Protein AF-A0A7G2C730-F1 (afdb_monomer_lite)

Secondary structure (DSSP, 8-state):
-PPPPSEEEE--BTTTEES-GGG-SS-SSPBPPP--------------------------TTEEE-TT-PEEEE-TTHHHHHHHHHH-GGGTT-EEEEEEE-S-HHHHHHHHHHSEEEEE-TT-TT-EEEEEGGGTS-S-EEEE---HHHHHHHHTT-

Foldseek 3Di:
DDDDALEDEDAFDPTFKDDAQVPDPQFPDKAQDDPPPPPPPDDDDDDDDDPPPPPPPDRPLQWIAGRVRDTIGTPDCSQVVLLCCQEPPSNVSHAYAYAYEGQCLVRRVNQQQSRWHWYQDPVDRVDTDTGRNVVSHPPHYHYHYDDPPVVVVVVVVD

Radius of gyration: 19.82 Å; chains: 1; bounding box: 37×63×50 Å

Organism: NCBI:txid59799

pLDDT: mean 80.1, std 19.27, range [34.97, 96.94]

InterPro domains:
  IPR010033 HAD-superfamily phosphatase, subfamily IIIC [TIGR01681] (6-158)
  IPR010036 Magnesium-dependent phosphatase-1, eukaryotic/archaeal-type [PF12689] (4-158)
  IPR010036 Magnesium-dependent phosphatase-1, eukaryotic/archaeal-type [PTHR17901] (2-157)
  IPR010036 Magnesium-dependent phosphatase-1, eukaryotic/archaeal-type [TIGR01685] (5-158)
  IPR023214 HAD superfamily [G3DSA:3.40.50.1000] (1-158)
  IPR036412 HAD-like superfamily [SSF56784] (6-121)

Sequence (158 aa):
MQPVPKVIVFDLDGTLWNPEMYQLSGGSPFTIPRNNNTNKKGKQNDHETNNNNKKEEEPSYDALLDRSGTAVRLIGETRQVLTTLLNDPRYAETYVAVSSTCDEPHWAAELLEKFKLEKINHNNQNKKEWVPMGSLFTDLKEVYYASKADQHRTILKK

Structure (mmCIF, N/CA/C/O backbone):
data_AF-A0A7G2C730-F1
#
_entry.id   AF-A0A7G2C730-F1
#
loop_
_atom_site.group_PDB
_atom_site.id
_atom_site.type_symbol
_atom_site.label_atom_id
_atom_site.label_alt_id
_atom_site.label_comp_id
_atom_site.label_asym_id
_atom_site.label_entity_id
_atom_site.label_seq_id
_atom_site.pdbx_PDB_ins_code
_atom_site.Cartn_x
_atom_site.Cartn_y
_atom_site.Cartn_z
_atom_site.occupancy
_atom_site.B_iso_or_equiv
_atom_site.auth_seq_id
_atom_site.auth_comp_id
_atom_site.auth_asym_id
_atom_site.auth_atom_id
_atom_site.pdbx_PDB_model_num
ATOM 1 N N . MET A 1 1 ? -26.041 -9.105 15.145 1.00 71.44 1 MET A N 1
ATOM 2 C CA . MET A 1 1 ? -24.982 -8.449 14.345 1.00 71.44 1 MET A CA 1
ATOM 3 C C . MET A 1 1 ? -24.267 -9.521 13.547 1.00 71.44 1 MET A C 1
ATOM 5 O O . MET A 1 1 ? -24.161 -10.631 14.054 1.00 71.44 1 MET A O 1
ATOM 9 N N . GLN A 1 2 ? -23.829 -9.229 12.321 1.00 81.25 2 GLN A N 1
ATOM 10 C CA . GLN A 1 2 ? -22.980 -10.175 11.594 1.00 81.25 2 GLN A CA 1
ATOM 11 C C . GLN A 1 2 ? -21.581 -10.197 12.229 1.00 81.25 2 GLN A C 1
ATOM 13 O O . GLN A 1 2 ? -21.111 -9.140 12.658 1.00 81.25 2 GLN A O 1
ATOM 18 N N . PRO A 1 3 ? -20.939 -11.371 12.343 1.00 89.25 3 PRO A N 1
ATOM 19 C CA . PRO A 1 3 ? -19.578 -11.459 12.853 1.00 89.25 3 PRO A CA 1
ATOM 20 C C . PRO A 1 3 ? -18.612 -10.718 11.920 1.00 89.25 3 PRO A C 1
ATOM 22 O O . PRO A 1 3 ? -18.714 -10.833 10.700 1.00 89.25 3 PRO A O 1
ATOM 25 N N . VAL A 1 4 ? -17.671 -9.969 12.500 1.00 94.81 4 VAL A N 1
ATOM 26 C CA . VAL A 1 4 ? -16.555 -9.355 11.766 1.00 94.81 4 VAL A CA 1
ATOM 27 C C . VAL A 1 4 ? -15.327 -10.272 11.819 1.00 94.81 4 VAL A C 1
ATOM 29 O O . VAL A 1 4 ? -15.119 -10.938 12.841 1.00 94.81 4 VAL A O 1
ATOM 32 N N . PRO A 1 5 ? -14.510 -10.335 10.752 1.00 95.19 5 PRO A N 1
ATOM 33 C CA . PRO A 1 5 ? -13.249 -11.067 10.780 1.00 95.19 5 PRO A CA 1
ATOM 34 C C . PRO A 1 5 ? -12.337 -10.558 11.898 1.00 95.19 5 PRO A C 1
ATOM 36 O O . PRO A 1 5 ? -12.283 -9.364 12.162 1.00 95.19 5 PRO A O 1
ATOM 39 N N . LYS A 1 6 ? -11.594 -11.459 12.544 1.00 94.25 6 LYS A N 1
ATOM 40 C CA . LYS A 1 6 ? -10.564 -11.073 13.525 1.00 94.25 6 LYS A CA 1
ATOM 41 C C . LYS A 1 6 ? -9.234 -10.707 12.880 1.00 94.25 6 LYS A C 1
ATOM 43 O O . LYS A 1 6 ? -8.459 -9.973 13.479 1.00 94.25 6 LYS A O 1
ATOM 48 N N . VAL A 1 7 ? -8.988 -11.209 11.674 1.00 94.88 7 VAL A N 1
ATOM 49 C CA . VAL A 1 7 ? -7.767 -10.971 10.907 1.00 94.88 7 VAL A CA 1
ATOM 50 C C . VAL A 1 7 ? -8.139 -10.766 9.443 1.00 94.88 7 VAL A C 1
ATOM 52 O O . VAL A 1 7 ? -8.952 -11.520 8.905 1.00 94.88 7 VAL A O 1
ATOM 55 N N . ILE A 1 8 ? -7.533 -9.768 8.807 1.00 95.44 8 ILE A N 1
ATOM 56 C CA . ILE A 1 8 ? -7.575 -9.536 7.362 1.00 95.44 8 ILE A CA 1
ATOM 57 C C . ILE A 1 8 ? -6.133 -9.359 6.887 1.00 95.44 8 ILE A C 1
ATOM 59 O O . ILE A 1 8 ? -5.402 -8.524 7.415 1.00 95.44 8 ILE A O 1
ATOM 63 N N . VAL A 1 9 ? -5.726 -10.145 5.893 1.00 95.38 9 VAL A N 1
ATOM 64 C CA . VAL A 1 9 ? -4.380 -10.084 5.313 1.00 95.38 9 VAL A CA 1
ATOM 65 C C . VAL A 1 9 ? -4.496 -9.736 3.836 1.00 95.38 9 VAL A C 1
ATOM 67 O O . VAL A 1 9 ? -5.279 -10.360 3.122 1.00 95.38 9 VAL A O 1
ATOM 70 N N . PHE A 1 10 ? -3.718 -8.753 3.392 1.00 95.19 10 PHE A N 1
ATOM 71 C CA . PHE A 1 10 ? -3.641 -8.343 1.993 1.00 95.19 10 PHE A CA 1
ATOM 72 C C . PHE A 1 10 ? -2.307 -8.770 1.368 1.00 95.19 10 PHE A C 1
ATOM 74 O O . PHE A 1 10 ? -1.246 -8.559 1.960 1.00 95.19 10 PHE A O 1
ATOM 81 N N . ASP A 1 11 ? -2.367 -9.318 0.152 1.00 94.12 11 ASP A N 1
ATOM 82 C CA . ASP A 1 11 ? -1.239 -9.246 -0.786 1.00 94.12 11 ASP A CA 1
ATOM 83 C C . ASP A 1 11 ? -1.117 -7.803 -1.329 1.00 94.12 11 ASP A C 1
ATOM 85 O O . ASP A 1 11 ? -1.991 -6.967 -1.089 1.00 94.12 11 ASP A O 1
ATOM 89 N N . LEU A 1 12 ? -0.034 -7.487 -2.043 1.00 94.56 12 LEU A N 1
ATOM 90 C CA . LEU A 1 12 ? 0.247 -6.150 -2.571 1.00 94.56 12 LEU A CA 1
ATOM 91 C C . LEU A 1 12 ? 0.039 -6.057 -4.088 1.00 94.56 12 LEU A C 1
ATOM 93 O O . LEU A 1 12 ? -1.005 -5.581 -4.540 1.00 94.56 12 LEU A O 1
ATOM 97 N N . ASP A 1 13 ? 1.026 -6.489 -4.873 1.00 91.31 13 ASP A N 1
ATOM 98 C CA . ASP A 1 13 ? 1.010 -6.406 -6.338 1.00 91.31 13 ASP A CA 1
ATOM 99 C C . ASP A 1 13 ? -0.182 -7.173 -6.928 1.00 91.31 13 ASP A C 1
ATOM 101 O O . ASP A 1 13 ? -0.390 -8.344 -6.610 1.00 91.31 13 ASP A O 1
ATOM 105 N N . GLY A 1 14 ? -0.973 -6.513 -7.781 1.00 90.69 14 GLY A N 1
ATOM 106 C CA . GLY A 1 14 ? -2.179 -7.099 -8.376 1.00 90.69 14 GLY A CA 1
ATOM 107 C C . GLY A 1 14 ? -3.368 -7.217 -7.414 1.00 90.69 14 GLY A C 1
ATOM 108 O O . GLY A 1 14 ? -4.442 -7.646 -7.831 1.00 90.69 14 GLY A O 1
ATOM 109 N N . THR A 1 15 ? -3.201 -6.800 -6.155 1.00 94.88 15 THR A N 1
ATOM 110 C CA . THR A 1 15 ? -4.259 -6.762 -5.137 1.00 94.88 15 THR A CA 1
ATOM 111 C C . THR A 1 15 ? -4.606 -5.325 -4.758 1.00 94.88 15 THR A C 1
ATOM 113 O O . THR A 1 15 ? -5.732 -4.888 -4.977 1.00 94.88 15 THR A O 1
ATOM 116 N N . LEU A 1 16 ? -3.644 -4.565 -4.224 1.00 95.81 16 LEU A N 1
ATOM 117 C CA . LEU A 1 16 ? -3.865 -3.176 -3.808 1.00 95.81 16 LEU A CA 1
ATOM 118 C C . LEU A 1 16 ? -3.589 -2.178 -4.932 1.00 95.81 16 LEU A C 1
ATOM 120 O O . LEU A 1 16 ? -4.224 -1.124 -4.985 1.00 95.81 16 LEU A O 1
ATOM 124 N N . TRP A 1 17 ? -2.655 -2.487 -5.833 1.00 95.94 17 TRP A N 1
ATOM 125 C CA . TRP A 1 17 ? -2.258 -1.586 -6.910 1.00 95.94 17 TRP A CA 1
ATOM 126 C C . TRP A 1 17 ? -1.860 -2.303 -8.198 1.00 95.94 17 TRP A C 1
ATOM 128 O O . TRP A 1 17 ? -1.547 -3.494 -8.216 1.00 95.94 17 TRP A O 1
ATOM 138 N N . ASN A 1 18 ? -1.848 -1.521 -9.276 1.00 94.31 18 ASN A N 1
ATOM 139 C CA . ASN A 1 18 ? -1.384 -1.900 -10.602 1.00 94.31 18 ASN A CA 1
ATOM 140 C C . ASN A 1 18 ? -0.601 -0.729 -11.237 1.00 94.31 18 ASN A C 1
ATOM 142 O O . ASN A 1 18 ? -1.026 0.420 -11.080 1.00 94.31 18 ASN A O 1
ATOM 146 N N . PRO A 1 19 ? 0.485 -0.967 -11.994 1.00 94.06 19 PRO A N 1
ATOM 147 C CA . PRO A 1 19 ? 1.079 -2.266 -12.326 1.00 94.06 19 PRO A CA 1
ATOM 148 C C . PRO A 1 19 ? 1.799 -2.931 -11.142 1.00 94.06 19 PRO A C 1
ATOM 150 O O . PRO A 1 19 ? 2.017 -2.297 -10.109 1.00 94.06 19 PRO A O 1
ATOM 153 N N . GLU A 1 20 ? 2.134 -4.213 -11.294 1.00 93.38 20 GLU A N 1
ATOM 154 C CA . GLU A 1 20 ? 2.996 -4.944 -10.356 1.00 93.38 20 GLU A CA 1
ATOM 155 C C . GLU A 1 20 ? 4.425 -4.382 -10.392 1.00 93.38 20 GLU A C 1
ATOM 157 O O . GLU A 1 20 ? 4.864 -3.864 -11.423 1.00 93.38 20 GLU A O 1
ATOM 162 N N . MET A 1 21 ? 5.190 -4.494 -9.301 1.00 92.88 21 MET A N 1
ATOM 163 C CA . MET A 1 21 ? 6.505 -3.839 -9.229 1.00 92.88 21 MET A CA 1
ATOM 164 C C . MET A 1 21 ? 7.486 -4.300 -10.312 1.00 92.88 21 MET A C 1
ATOM 166 O O . MET A 1 21 ? 8.183 -3.463 -10.882 1.00 92.88 21 MET A O 1
ATOM 170 N N . TYR A 1 22 ? 7.494 -5.588 -10.672 1.00 87.88 22 TYR A N 1
ATOM 171 C CA . TYR A 1 22 ? 8.377 -6.111 -11.728 1.00 87.88 22 TYR A CA 1
ATOM 172 C C . TYR A 1 22 ? 8.052 -5.562 -13.127 1.00 87.88 22 TYR A C 1
ATOM 174 O O . TYR A 1 22 ? 8.853 -5.697 -14.051 1.00 87.88 22 TYR A O 1
ATOM 182 N N . GLN A 1 23 ? 6.864 -4.980 -13.311 1.00 91.62 23 GLN A N 1
ATOM 183 C CA . GLN A 1 23 ? 6.428 -4.408 -14.585 1.00 91.62 23 GLN A CA 1
ATOM 184 C C . GLN A 1 23 ? 6.912 -2.961 -14.763 1.00 91.62 23 GLN A C 1
ATOM 186 O O . GLN A 1 23 ? 6.751 -2.392 -15.844 1.00 91.62 23 GLN A O 1
ATOM 191 N N . LEU A 1 24 ? 7.488 -2.350 -13.724 1.00 92.69 24 LEU A N 1
ATOM 192 C CA . LEU A 1 24 ? 8.006 -0.987 -13.773 1.00 92.69 24 LEU A CA 1
ATOM 193 C C . LEU A 1 24 ? 9.432 -0.953 -14.325 1.00 92.69 24 LEU A C 1
ATOM 195 O O . LEU A 1 24 ? 10.300 -1.713 -13.906 1.00 92.69 24 LEU A O 1
ATOM 199 N N . SER A 1 25 ? 9.698 -0.007 -15.226 1.00 91.56 25 SER A N 1
ATOM 200 C CA . SER A 1 25 ? 11.043 0.229 -15.763 1.00 91.56 25 SER A CA 1
ATOM 201 C C . SER A 1 25 ? 11.841 1.262 -14.966 1.00 91.56 25 SER A C 1
ATOM 203 O O . SER A 1 25 ? 13.070 1.242 -14.997 1.00 91.56 25 SER A O 1
ATOM 205 N N . GLY A 1 26 ? 11.164 2.202 -14.298 1.00 94.50 26 GLY A N 1
ATOM 206 C CA . GLY A 1 26 ? 11.804 3.286 -13.556 1.00 94.50 26 GLY A CA 1
ATOM 207 C C . GLY A 1 26 ? 11.914 2.991 -12.069 1.00 94.50 26 GLY A C 1
ATOM 208 O O . GLY A 1 26 ? 12.968 3.232 -11.470 1.00 94.50 26 GLY A O 1
ATOM 209 N N . GLY A 1 27 ? 10.833 2.475 -11.485 1.00 94.06 27 GLY A N 1
ATOM 210 C CA . GLY A 1 27 ? 10.741 2.165 -10.060 1.00 94.06 27 GLY A CA 1
ATOM 211 C C . GLY A 1 27 ? 10.898 3.388 -9.149 1.00 94.06 27 GLY A C 1
ATOM 212 O O . GLY A 1 27 ? 10.675 4.532 -9.558 1.00 94.06 27 GLY A O 1
ATOM 213 N N . SER A 1 28 ? 11.309 3.131 -7.908 1.00 93.81 28 SER A N 1
ATOM 214 C CA . SER A 1 28 ? 11.582 4.139 -6.871 1.00 93.81 28 SER A CA 1
ATOM 215 C C . SER A 1 28 ? 12.667 5.169 -7.266 1.00 93.81 28 SER A C 1
ATOM 217 O O . SER A 1 28 ? 13.627 4.804 -7.953 1.00 93.81 28 SER A O 1
ATOM 219 N N . PRO A 1 29 ? 12.597 6.439 -6.799 1.00 96.94 29 PRO A N 1
ATOM 220 C CA . PRO A 1 29 ? 11.561 6.994 -5.935 1.00 96.94 29 PRO A CA 1
ATOM 221 C C . PRO A 1 29 ? 10.302 7.391 -6.701 1.00 96.94 29 PRO A C 1
ATOM 223 O O . PRO A 1 29 ? 10.362 7.946 -7.798 1.00 96.94 29 PRO A O 1
ATOM 226 N N . PHE A 1 30 ? 9.156 7.167 -6.065 1.00 96.06 30 PHE A N 1
ATOM 227 C CA . PHE A 1 30 ? 7.853 7.522 -6.606 1.00 96.06 30 PHE A CA 1
ATOM 228 C C . PHE A 1 30 ? 7.500 8.991 -6.349 1.00 96.06 30 PHE A C 1
ATOM 230 O O . PHE A 1 30 ? 7.908 9.590 -5.353 1.00 96.06 30 PHE A O 1
ATOM 237 N N . THR A 1 31 ? 6.692 9.608 -7.201 1.00 94.44 31 THR A N 1
ATOM 238 C CA . THR A 1 31 ? 6.271 11.008 -7.041 1.00 94.44 31 THR A CA 1
ATOM 239 C C . THR A 1 31 ? 4.770 11.165 -7.215 1.00 94.44 31 THR A C 1
ATOM 241 O O . THR A 1 31 ? 4.133 10.409 -7.939 1.00 94.44 31 THR A O 1
ATOM 244 N N . ILE A 1 32 ? 4.177 12.147 -6.538 1.00 90.56 32 ILE A N 1
ATOM 245 C CA . ILE A 1 32 ? 2.763 12.475 -6.745 1.00 90.56 32 ILE A CA 1
ATOM 246 C C . ILE A 1 32 ? 2.642 13.168 -8.114 1.00 90.56 32 ILE A C 1
ATOM 248 O O . ILE A 1 32 ? 3.394 14.121 -8.362 1.00 90.56 32 ILE A O 1
ATOM 252 N N . PRO A 1 33 ? 1.728 12.731 -9.004 1.00 86.44 33 PRO A N 1
ATOM 253 C CA . PRO A 1 33 ? 1.468 13.426 -10.255 1.00 86.44 33 PRO A CA 1
ATOM 254 C C . PRO A 1 33 ? 1.111 14.889 -9.979 1.00 86.44 33 PRO A C 1
ATOM 256 O O . PRO A 1 33 ? 0.237 15.186 -9.166 1.00 86.44 33 PRO A O 1
ATOM 259 N N . ARG A 1 34 ? 1.773 15.831 -10.656 1.00 79.69 34 ARG A N 1
ATOM 260 C CA . ARG A 1 34 ? 1.359 17.238 -10.597 1.00 79.69 34 ARG A CA 1
ATOM 261 C C . ARG A 1 34 ? 0.094 17.412 -11.435 1.00 79.69 34 ARG A C 1
ATOM 263 O O . ARG A 1 34 ? 0.095 17.027 -12.605 1.00 79.69 34 ARG A O 1
ATOM 270 N N . ASN A 1 35 ? -0.934 18.054 -10.877 1.00 61.41 35 ASN A N 1
ATOM 271 C CA . ASN A 1 35 ? -2.063 18.581 -11.649 1.00 61.41 35 ASN A CA 1
ATOM 272 C C . ASN A 1 35 ? -1.565 19.730 -12.533 1.00 61.41 35 ASN A C 1
ATOM 274 O O . ASN A 1 35 ? -1.677 20.912 -12.211 1.00 61.41 35 ASN A O 1
ATOM 278 N N . ASN A 1 36 ? -0.954 19.377 -13.658 1.00 48.47 36 ASN A N 1
ATOM 279 C CA . ASN A 1 36 ? -0.615 20.339 -14.679 1.00 48.47 36 ASN A CA 1
ATOM 280 C C . ASN A 1 36 ? -1.891 20.609 -15.469 1.00 48.47 36 ASN A C 1
ATOM 282 O O . ASN A 1 36 ? -2.247 19.851 -16.367 1.00 48.47 36 ASN A O 1
ATOM 286 N N . ASN A 1 37 ? -2.557 21.716 -15.151 1.00 45.72 37 ASN A N 1
ATOM 287 C CA . ASN A 1 37 ? -3.525 22.346 -16.040 1.00 45.72 37 ASN A CA 1
ATOM 288 C C . ASN A 1 37 ? -2.760 22.866 -17.277 1.00 45.72 37 ASN A C 1
ATOM 290 O O . ASN A 1 37 ? -2.510 24.061 -17.438 1.00 45.72 37 ASN A O 1
ATOM 294 N N . THR A 1 38 ? -2.268 21.960 -18.126 1.00 39.16 38 THR A N 1
ATOM 295 C CA . THR A 1 38 ? -1.716 22.316 -19.426 1.00 39.16 38 THR A CA 1
ATOM 296 C C . THR A 1 38 ? -2.894 22.616 -20.325 1.00 39.16 38 THR A C 1
ATOM 298 O O . THR A 1 38 ? -3.599 21.724 -20.787 1.00 39.16 38 THR A O 1
ATOM 301 N N . ASN A 1 39 ? -3.094 23.910 -20.568 1.00 39.47 39 ASN A N 1
ATOM 302 C CA . ASN A 1 39 ? -3.818 24.424 -21.718 1.00 39.47 39 ASN A CA 1
ATOM 303 C C . ASN A 1 39 ? -3.582 23.514 -22.934 1.00 39.47 39 ASN A C 1
ATOM 305 O O . ASN A 1 39 ? -2.555 23.621 -23.611 1.00 39.47 39 ASN A O 1
ATOM 309 N N . LYS A 1 40 ? -4.552 22.650 -23.251 1.00 40.62 40 LYS A N 1
ATOM 310 C CA . LYS A 1 40 ? -4.735 22.180 -24.618 1.00 40.62 40 LYS A CA 1
ATOM 311 C C . LYS A 1 40 ? -5.034 23.438 -25.428 1.00 40.62 40 LYS A C 1
ATOM 313 O O . LYS A 1 40 ? -6.165 23.908 -25.453 1.00 40.62 40 LYS A O 1
ATOM 318 N N . LYS A 1 41 ? -4.012 24.008 -26.076 1.00 37.91 41 LYS A N 1
ATOM 319 C CA . LYS A 1 41 ? -4.194 24.921 -27.210 1.00 37.91 41 LYS A CA 1
ATOM 320 C C . LYS A 1 41 ? -4.843 24.125 -28.348 1.00 37.91 41 LYS A C 1
ATOM 322 O O . LYS A 1 41 ? -4.175 23.703 -29.284 1.00 37.91 41 LYS A O 1
ATOM 327 N N . GLY A 1 42 ? -6.145 23.897 -28.238 1.00 34.97 42 GLY A N 1
ATOM 328 C CA . GLY A 1 42 ? -7.038 23.677 -29.363 1.00 34.97 42 GLY A CA 1
ATOM 329 C C . GLY A 1 42 ? -7.788 24.983 -29.581 1.00 34.97 42 GLY A C 1
ATOM 330 O O . GLY A 1 42 ? -8.468 25.454 -28.678 1.00 34.97 42 GLY A O 1
ATOM 331 N N . LYS A 1 43 ? -7.599 25.607 -30.745 1.00 42.22 43 LYS A N 1
ATOM 332 C CA . LYS A 1 43 ? -8.398 26.748 -31.199 1.00 42.22 43 LYS A CA 1
ATOM 333 C C . LYS A 1 43 ? -9.888 26.416 -31.081 1.00 42.22 43 LYS A C 1
ATOM 335 O O . LYS A 1 43 ? -10.340 25.511 -31.773 1.00 42.22 43 LYS A O 1
ATOM 340 N N . GLN A 1 44 ? -10.638 27.220 -30.341 1.00 35.38 44 GLN A N 1
ATOM 341 C CA . GLN A 1 44 ? -11.988 27.603 -30.741 1.00 35.38 44 GLN A CA 1
ATOM 342 C C . GLN A 1 44 ? -12.329 28.938 -30.089 1.00 35.38 44 GLN A C 1
ATOM 344 O O . GLN A 1 44 ? -12.127 29.135 -28.893 1.00 35.38 44 GLN A O 1
ATOM 349 N N . ASN A 1 45 ? -12.712 29.875 -30.948 1.00 43.44 45 ASN A N 1
ATOM 350 C CA . ASN A 1 45 ? -13.190 31.187 -30.570 1.00 43.44 45 ASN A CA 1
ATOM 351 C C . ASN A 1 45 ? -14.596 31.063 -29.963 1.00 43.44 45 ASN A C 1
ATOM 353 O O . ASN A 1 45 ? -15.282 30.066 -30.179 1.00 43.44 45 ASN A O 1
ATOM 357 N N . ASP A 1 46 ? -14.986 32.156 -29.314 1.00 38.50 46 ASP A N 1
ATOM 358 C CA . ASP A 1 46 ? -16.353 32.628 -29.086 1.00 38.50 46 ASP A CA 1
ATOM 359 C C . ASP A 1 46 ? -16.882 32.525 -27.643 1.00 38.50 46 ASP A C 1
ATOM 361 O O . ASP A 1 46 ? -16.975 31.472 -27.027 1.00 38.50 46 ASP A O 1
ATOM 365 N N . HIS A 1 47 ? -17.155 33.735 -27.147 1.00 45.31 47 HIS A N 1
ATOM 366 C CA . HIS A 1 47 ? -17.980 34.210 -26.042 1.00 45.31 47 HIS A CA 1
ATOM 367 C C . HIS A 1 47 ? -18.384 33.296 -24.863 1.00 45.31 47 HIS A C 1
ATOM 369 O O . HIS A 1 47 ? -19.076 32.297 -24.995 1.00 45.31 47 HIS A O 1
ATOM 375 N N . GLU A 1 48 ? -18.132 33.878 -23.682 1.00 39.75 48 GLU A N 1
ATOM 376 C CA . GLU A 1 48 ? -19.048 34.000 -22.536 1.00 39.75 48 GLU A CA 1
ATOM 377 C C . GLU A 1 48 ? -18.903 33.114 -21.283 1.00 39.75 48 GLU A C 1
ATOM 379 O O . GLU A 1 48 ? -18.918 31.889 -21.284 1.00 39.75 48 GLU A O 1
ATOM 384 N N . THR A 1 49 ? -18.913 33.862 -20.169 1.00 37.03 49 THR A N 1
ATOM 385 C CA . THR A 1 49 ? -19.118 33.531 -18.748 1.00 37.03 49 THR A CA 1
ATOM 386 C C . THR A 1 49 ? -17.951 32.946 -17.935 1.00 37.03 49 THR A C 1
ATOM 388 O O . THR A 1 49 ? -17.789 31.746 -17.739 1.00 37.03 49 THR A O 1
ATOM 391 N N . ASN A 1 50 ? -17.188 33.871 -17.335 1.00 43.81 50 ASN A N 1
ATOM 392 C CA . ASN A 1 50 ? -16.291 33.637 -16.199 1.00 43.81 50 ASN A CA 1
ATOM 393 C C . ASN A 1 50 ? -17.100 33.302 -14.930 1.00 43.81 50 ASN A C 1
ATOM 395 O O . ASN A 1 50 ? -17.413 34.187 -14.136 1.00 43.81 50 ASN A O 1
ATOM 399 N N . ASN A 1 51 ? -17.380 32.021 -14.697 1.00 44.91 51 ASN A N 1
ATOM 400 C CA . ASN A 1 51 ? -17.695 31.516 -13.359 1.00 44.91 51 ASN A CA 1
ATOM 401 C C . ASN A 1 51 ? -16.409 30.971 -12.725 1.00 44.91 51 ASN A C 1
ATOM 403 O O . ASN A 1 51 ? -16.095 29.787 -12.823 1.00 44.91 51 ASN A O 1
ATOM 407 N N . ASN A 1 52 ? -15.651 31.857 -12.072 1.00 46.69 52 ASN A N 1
ATOM 408 C CA . ASN A 1 52 ? -14.411 31.543 -11.352 1.00 46.69 52 ASN A CA 1
ATOM 409 C C . ASN A 1 52 ? -14.662 30.803 -10.022 1.00 46.69 52 ASN A C 1
ATOM 411 O O . ASN A 1 52 ? -14.125 31.180 -8.986 1.00 46.69 52 ASN A O 1
ATOM 415 N N . ASN A 1 53 ? -15.418 29.707 -10.052 1.00 45.66 53 ASN A N 1
ATOM 416 C CA . ASN A 1 53 ? -15.380 28.705 -8.991 1.00 45.66 53 ASN A CA 1
ATOM 417 C C . ASN A 1 53 ? -14.355 27.639 -9.385 1.00 45.66 53 ASN A C 1
ATOM 419 O O . ASN A 1 53 ? -14.710 26.513 -9.735 1.00 45.66 53 ASN A O 1
ATOM 423 N N . LYS A 1 54 ? -13.066 28.002 -9.350 1.00 42.94 54 LYS A N 1
ATOM 424 C CA . LYS A 1 54 ? -11.989 27.008 -9.319 1.00 42.94 54 LYS A CA 1
ATOM 425 C C . LYS A 1 54 ? -12.138 26.246 -8.004 1.00 42.94 54 LYS A C 1
ATOM 427 O O . LYS A 1 54 ? -11.632 26.688 -6.980 1.00 42.94 54 LYS A O 1
ATOM 432 N N . LYS A 1 55 ? -12.866 25.126 -8.020 1.00 41.97 55 LYS A N 1
ATOM 433 C CA . LYS A 1 55 ? -12.660 24.089 -7.010 1.00 41.97 55 LYS A CA 1
ATOM 434 C C . LYS A 1 55 ? -11.189 23.710 -7.120 1.00 41.97 55 LYS A C 1
ATOM 436 O O . LYS A 1 55 ? -10.751 23.294 -8.189 1.00 41.97 55 LYS A O 1
ATOM 441 N N . GLU A 1 56 ? -10.429 23.948 -6.061 1.00 43.41 56 GLU A N 1
ATOM 442 C CA . GLU A 1 56 ? -9.110 23.352 -5.906 1.00 43.41 56 GLU A CA 1
ATOM 443 C C . GLU A 1 56 ? -9.314 21.840 -6.061 1.00 43.41 56 GLU A C 1
ATOM 445 O O . GLU A 1 56 ? -10.003 21.214 -5.256 1.00 43.41 56 GLU A O 1
ATOM 450 N N . GLU A 1 57 ? -8.867 21.274 -7.183 1.00 48.81 57 GLU A N 1
ATOM 451 C CA . GLU A 1 57 ? -8.924 19.831 -7.384 1.00 48.81 57 GLU A CA 1
ATOM 452 C C . GLU A 1 57 ? -7.950 19.214 -6.387 1.00 48.81 57 GLU A C 1
ATOM 454 O O . GLU A 1 57 ? -6.732 19.292 -6.569 1.00 48.81 57 GLU A O 1
ATOM 459 N N . GLU A 1 58 ? -8.511 18.666 -5.307 1.00 54.16 58 GLU A N 1
ATOM 460 C CA . GLU A 1 58 ? -7.796 17.881 -4.308 1.00 54.16 58 GLU A CA 1
ATOM 461 C C . GLU A 1 58 ? -6.851 16.900 -5.020 1.00 54.16 58 GLU A C 1
ATOM 463 O O . GLU A 1 58 ? -7.270 16.230 -5.973 1.00 54.16 58 GLU A O 1
ATOM 468 N N . PRO A 1 59 ? -5.573 16.815 -4.611 1.00 52.25 59 PRO A N 1
ATOM 469 C CA . PRO A 1 59 ? -4.626 15.906 -5.234 1.00 52.25 59 PRO A CA 1
ATOM 470 C C . PRO A 1 59 ? -5.194 14.486 -5.212 1.00 52.25 59 PRO A C 1
ATOM 472 O O . PRO A 1 59 ? -5.455 13.917 -4.151 1.00 52.25 59 PRO A O 1
ATOM 475 N N . SER A 1 60 ? -5.383 13.895 -6.394 1.00 65.69 60 SER A N 1
ATOM 476 C CA . SER A 1 60 ? -5.749 12.485 -6.491 1.00 65.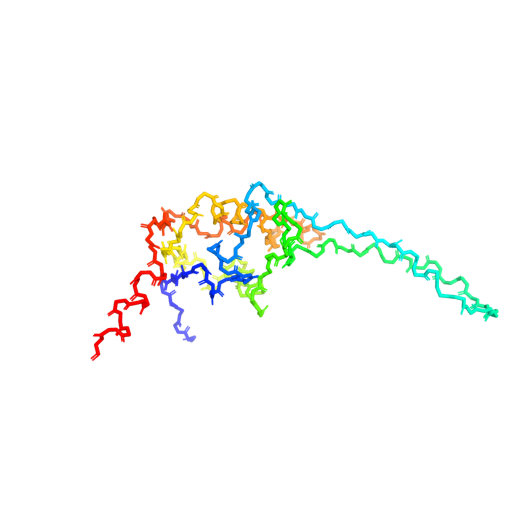69 60 SER A CA 1
ATOM 477 C C . SER A 1 60 ? -4.537 11.659 -6.066 1.00 65.69 60 SER A C 1
ATOM 479 O O . SER A 1 60 ? -3.640 11.364 -6.856 1.00 65.69 60 SER A O 1
ATOM 481 N N . TYR A 1 61 ? -4.509 11.274 -4.790 1.00 65.75 61 TYR A N 1
ATOM 482 C CA . TYR A 1 61 ? -3.542 10.325 -4.238 1.00 65.75 61 TYR A CA 1
ATOM 483 C C . TYR A 1 61 ? -3.722 8.906 -4.798 1.00 65.75 61 TYR A C 1
ATOM 485 O O . TYR A 1 61 ? -3.100 7.977 -4.292 1.00 65.75 61 TYR A O 1
ATOM 493 N N . ASP A 1 62 ? -4.594 8.696 -5.789 1.00 80.06 62 ASP A N 1
ATOM 494 C CA . ASP A 1 62 ? -4.842 7.388 -6.405 1.00 80.06 62 ASP A CA 1
ATOM 495 C C . ASP A 1 62 ? -3.750 6.962 -7.368 1.00 80.06 62 ASP A C 1
ATOM 497 O O . ASP A 1 62 ? -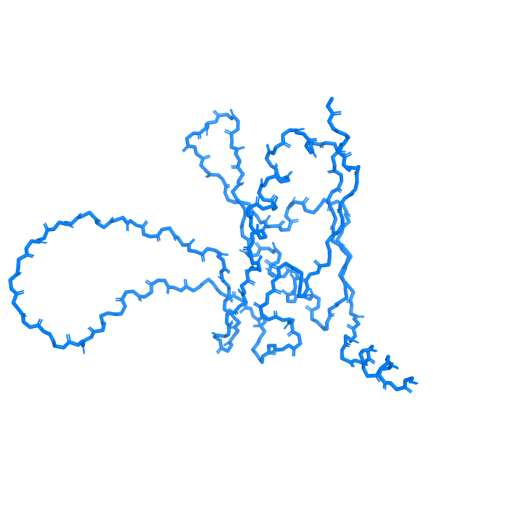3.793 5.835 -7.853 1.00 80.06 62 ASP A O 1
ATOM 501 N N . ALA A 1 63 ? -2.781 7.834 -7.646 1.00 92.12 63 ALA A N 1
ATOM 502 C CA . ALA A 1 63 ? -1.651 7.511 -8.488 1.00 92.12 63 ALA A CA 1
ATOM 503 C C . ALA A 1 63 ? -0.334 8.043 -7.924 1.00 92.12 63 ALA A C 1
ATOM 505 O O . ALA A 1 63 ? -0.264 9.151 -7.393 1.00 92.12 63 ALA A O 1
ATOM 506 N N . LEU A 1 64 ? 0.723 7.266 -8.126 1.00 95.00 64 LEU A N 1
ATOM 507 C CA . LEU A 1 64 ? 2.111 7.644 -7.908 1.00 95.00 64 LEU A CA 1
ATOM 508 C C . LEU A 1 64 ? 2.904 7.324 -9.175 1.00 95.00 64 LEU A C 1
ATOM 510 O O . LEU A 1 64 ? 2.674 6.301 -9.808 1.00 95.00 64 LEU A O 1
ATOM 514 N N . LEU A 1 65 ? 3.808 8.209 -9.577 1.00 95.56 65 LEU A N 1
ATOM 515 C CA . LEU A 1 65 ? 4.637 8.044 -10.767 1.00 95.56 65 LEU A CA 1
ATOM 516 C C . LEU A 1 65 ? 5.990 7.466 -10.379 1.00 95.56 65 LEU A C 1
ATOM 518 O O . LEU A 1 65 ? 6.634 8.006 -9.482 1.00 95.56 65 LEU A O 1
ATOM 522 N N . ASP A 1 66 ? 6.432 6.420 -11.066 1.00 96.88 66 ASP A N 1
ATOM 523 C CA . ASP A 1 66 ? 7.805 5.924 -10.969 1.00 96.88 66 ASP A CA 1
ATOM 524 C C . ASP A 1 66 ? 8.808 6.911 -11.613 1.00 96.88 66 ASP A C 1
ATOM 526 O O . ASP A 1 66 ? 8.419 7.922 -12.212 1.00 96.88 66 ASP A O 1
ATOM 530 N N . ARG A 1 67 ? 10.117 6.630 -11.529 1.00 96.38 67 ARG A N 1
ATOM 531 C CA . ARG A 1 67 ? 11.158 7.475 -12.159 1.00 96.38 67 ARG A CA 1
ATOM 532 C C . ARG A 1 67 ? 11.010 7.643 -13.675 1.00 96.38 67 ARG A C 1
ATOM 534 O O . ARG A 1 67 ? 11.524 8.617 -14.222 1.00 96.38 67 ARG A O 1
ATOM 541 N N . SER A 1 68 ? 10.355 6.705 -14.354 1.00 95.56 68 SER A N 1
ATOM 542 C CA . SER A 1 68 ? 10.095 6.746 -15.796 1.00 95.56 68 SER A CA 1
ATOM 543 C C . SER A 1 68 ? 8.779 7.454 -16.142 1.00 95.56 68 SER A C 1
ATOM 545 O O . SER A 1 68 ? 8.476 7.621 -17.321 1.00 95.56 68 SER A O 1
ATOM 547 N N . GLY A 1 69 ? 8.008 7.901 -15.145 1.00 93.94 69 GLY A N 1
ATOM 548 C CA . GLY A 1 69 ? 6.701 8.533 -15.329 1.00 93.94 69 GLY A CA 1
ATOM 549 C C . GLY A 1 69 ? 5.535 7.545 -15.450 1.00 93.94 69 GLY A C 1
ATOM 550 O O . GLY A 1 69 ? 4.419 7.962 -15.760 1.00 93.94 69 GLY A O 1
ATOM 551 N N . THR A 1 70 ? 5.759 6.256 -15.199 1.00 95.38 70 THR A N 1
ATOM 552 C CA . THR A 1 70 ? 4.721 5.219 -15.192 1.00 95.38 70 THR A CA 1
ATOM 553 C C . THR A 1 70 ? 3.857 5.364 -13.946 1.00 95.38 70 THR A C 1
ATOM 555 O O . THR A 1 70 ? 4.373 5.419 -12.832 1.00 95.38 70 THR A O 1
ATOM 558 N N . ALA A 1 71 ? 2.535 5.415 -14.118 1.00 95.19 71 ALA A N 1
ATOM 559 C CA . ALA A 1 71 ? 1.605 5.571 -13.005 1.00 95.19 71 ALA A CA 1
ATOM 560 C C . ALA A 1 71 ? 1.267 4.226 -12.345 1.00 95.19 71 ALA A C 1
ATOM 562 O O . ALA A 1 71 ? 0.641 3.371 -12.970 1.00 95.19 71 ALA A O 1
ATOM 563 N N . VAL A 1 72 ? 1.599 4.096 -11.063 1.00 96.44 72 VAL A N 1
ATOM 564 C CA . VAL A 1 72 ? 1.092 3.070 -10.147 1.00 96.44 72 VAL A CA 1
ATOM 565 C C . VAL A 1 72 ? -0.186 3.573 -9.505 1.00 96.44 72 VAL A C 1
ATOM 567 O O . VAL A 1 72 ? -0.189 4.642 -8.897 1.00 96.44 72 VAL A O 1
ATOM 570 N N . ARG A 1 73 ? -1.278 2.823 -9.657 1.00 95.88 73 ARG A N 1
ATOM 571 C CA . ARG A 1 73 ? -2.619 3.205 -9.210 1.00 95.88 73 ARG A CA 1
ATOM 572 C C . ARG A 1 73 ? -3.201 2.185 -8.258 1.00 95.88 73 ARG A C 1
ATOM 574 O O . ARG A 1 73 ? -3.014 0.991 -8.469 1.00 95.88 73 ARG A O 1
ATOM 581 N N . LEU A 1 74 ? -3.960 2.654 -7.271 1.00 96.00 74 LEU A N 1
ATOM 582 C CA . LEU A 1 74 ? -4.790 1.758 -6.469 1.00 96.00 74 LEU A CA 1
ATOM 583 C C . LEU A 1 74 ? -5.851 1.089 -7.357 1.00 96.00 74 LEU A C 1
ATOM 585 O O . LEU A 1 74 ? -6.420 1.734 -8.241 1.00 96.00 74 LEU A O 1
ATOM 589 N N . ILE A 1 75 ? -6.105 -0.202 -7.142 1.00 94.31 75 ILE A N 1
ATOM 590 C CA . ILE A 1 75 ? -7.083 -0.966 -7.931 1.00 94.31 75 ILE A CA 1
ATOM 591 C C . ILE A 1 75 ? -8.490 -0.743 -7.364 1.00 94.31 75 ILE A C 1
ATOM 593 O O . ILE A 1 75 ? -8.699 -0.886 -6.159 1.00 94.31 75 ILE A O 1
ATOM 597 N N . GLY A 1 76 ? -9.463 -0.442 -8.230 1.00 92.88 76 GLY A N 1
ATOM 598 C CA . GLY A 1 76 ? -10.886 -0.367 -7.870 1.00 92.88 76 GLY A CA 1
ATOM 599 C C . GLY A 1 76 ? -11.155 0.494 -6.630 1.00 92.88 76 GLY A C 1
ATOM 600 O O . GLY A 1 76 ? -10.674 1.620 -6.513 1.00 92.88 76 GLY A O 1
ATOM 601 N N . GLU A 1 77 ? -11.899 -0.062 -5.679 1.00 94.75 77 GLU A N 1
ATOM 602 C CA . GLU A 1 77 ? -12.313 0.580 -4.431 1.00 94.75 77 GLU A CA 1
ATOM 603 C C . GLU A 1 77 ? -11.292 0.429 -3.290 1.00 94.75 77 GLU A C 1
ATOM 605 O O . GLU A 1 77 ? -11.628 0.701 -2.135 1.00 94.75 77 GLU A O 1
ATOM 610 N N . THR A 1 78 ? -10.044 0.029 -3.576 1.00 95.38 78 THR A N 1
ATOM 611 C CA . THR A 1 78 ? -9.008 -0.224 -2.554 1.00 95.38 78 THR A CA 1
ATOM 612 C C . THR A 1 78 ? -8.918 0.904 -1.530 1.00 95.38 78 THR A C 1
ATOM 614 O O . THR A 1 78 ? -8.969 0.646 -0.328 1.00 95.38 78 THR A O 1
ATOM 617 N N . ARG A 1 79 ? -8.874 2.170 -1.972 1.00 95.00 79 ARG A N 1
ATOM 618 C CA . ARG A 1 79 ? -8.851 3.312 -1.045 1.00 95.00 79 ARG A CA 1
ATOM 619 C C . ARG A 1 79 ? -10.046 3.299 -0.098 1.00 95.00 79 ARG A C 1
ATOM 621 O O . ARG A 1 79 ? -9.862 3.422 1.106 1.00 95.00 79 ARG A O 1
ATOM 628 N N . GLN A 1 80 ? -11.258 3.159 -0.628 1.00 94.81 80 GLN A N 1
ATOM 629 C CA . GLN A 1 80 ? -12.482 3.207 0.166 1.00 94.81 80 GLN A CA 1
ATOM 630 C C . GLN A 1 80 ? -12.556 2.040 1.156 1.00 94.81 80 GLN A C 1
ATOM 632 O O . GLN A 1 80 ? -12.935 2.242 2.311 1.00 94.81 80 GLN A O 1
ATOM 637 N N . VAL A 1 81 ? -12.157 0.838 0.733 1.00 96.38 81 VAL A N 1
ATOM 638 C CA . VAL A 1 81 ? -12.098 -0.350 1.595 1.00 96.38 81 VAL A CA 1
ATOM 639 C C . VAL A 1 81 ? -11.113 -0.131 2.742 1.00 96.38 81 VAL A C 1
ATOM 641 O O . VAL A 1 81 ? -11.496 -0.265 3.903 1.00 96.38 81 VAL A O 1
ATOM 644 N N . LEU A 1 82 ? -9.876 0.279 2.449 1.00 96.31 82 LEU A N 1
ATOM 645 C CA . LEU A 1 82 ? -8.860 0.505 3.482 1.00 96.31 82 LEU A CA 1
ATOM 646 C C . LEU A 1 82 ? -9.226 1.679 4.403 1.00 96.31 82 LEU A C 1
ATOM 648 O O . LEU A 1 82 ? -9.047 1.590 5.615 1.00 96.31 82 LEU A O 1
ATOM 652 N N . THR A 1 83 ? -9.818 2.751 3.868 1.00 95.38 83 THR A N 1
ATOM 653 C CA . THR A 1 83 ? -10.372 3.852 4.671 1.00 95.38 83 THR A CA 1
ATOM 654 C C . THR A 1 83 ? -11.526 3.387 5.562 1.00 95.38 83 THR A C 1
ATOM 656 O O . THR A 1 83 ? -11.645 3.864 6.688 1.00 95.38 83 THR A O 1
ATOM 659 N N . THR A 1 84 ? -12.357 2.443 5.113 1.00 95.81 84 THR A N 1
ATOM 660 C CA . THR A 1 84 ? -13.418 1.861 5.952 1.00 95.81 84 THR A CA 1
ATOM 661 C C . THR A 1 84 ? -12.817 1.062 7.102 1.00 95.81 84 THR A C 1
ATOM 663 O O . THR A 1 84 ? -13.196 1.284 8.248 1.00 95.81 84 THR A O 1
ATOM 666 N N . LEU A 1 85 ? -11.839 0.193 6.822 1.00 95.69 85 LEU A N 1
ATOM 667 C CA . LEU A 1 85 ? -11.132 -0.575 7.855 1.00 95.69 85 LEU A CA 1
ATOM 668 C C . LEU A 1 85 ? -10.430 0.332 8.875 1.00 95.69 85 LEU A C 1
ATOM 670 O O . LEU A 1 85 ? -10.394 0.008 10.056 1.00 95.69 85 LEU A O 1
ATOM 674 N N . LEU A 1 86 ? -9.908 1.478 8.428 1.00 94.75 86 LEU A N 1
ATOM 675 C CA . LEU A 1 86 ? -9.227 2.446 9.285 1.00 94.75 86 LEU A CA 1
ATOM 676 C C . LEU A 1 86 ? -10.170 3.178 10.254 1.00 94.75 86 LEU A C 1
ATOM 678 O O . LEU A 1 86 ? -9.749 3.530 11.354 1.00 94.75 86 LEU A O 1
ATOM 682 N N . ASN A 1 87 ? -11.402 3.476 9.836 1.00 93.81 87 ASN A N 1
ATOM 683 C CA . ASN A 1 87 ? -12.257 4.439 10.540 1.00 93.81 87 ASN A CA 1
ATOM 684 C C . ASN A 1 87 ? -13.522 3.840 11.156 1.00 93.81 87 ASN A C 1
ATOM 686 O O . ASN A 1 87 ? -14.109 4.456 12.044 1.00 93.81 87 ASN A O 1
ATOM 690 N N . ASP A 1 88 ? -13.994 2.694 10.673 1.00 94.12 88 ASP A N 1
ATOM 691 C CA . ASP A 1 88 ? -15.245 2.115 11.144 1.00 94.12 88 ASP A CA 1
ATOM 692 C C . ASP A 1 88 ? -15.025 1.337 12.457 1.00 94.12 88 ASP A C 1
ATOM 694 O O . ASP A 1 88 ? -14.311 0.327 12.458 1.00 94.12 88 ASP A O 1
ATOM 698 N N . PRO A 1 89 ? -15.671 1.737 13.576 1.00 93.06 89 PRO A N 1
ATOM 699 C CA . PRO A 1 89 ? -15.493 1.092 14.877 1.00 93.06 89 PRO A CA 1
ATOM 700 C C . PRO A 1 89 ? -15.822 -0.404 14.885 1.00 93.06 89 PRO A C 1
ATOM 702 O O . PRO A 1 89 ? -15.355 -1.127 15.763 1.00 93.06 89 PRO A O 1
ATOM 705 N N . ARG A 1 90 ? -16.599 -0.896 13.907 1.00 94.69 90 ARG A N 1
ATOM 706 C CA . ARG A 1 90 ? -16.879 -2.330 13.745 1.00 94.69 90 ARG A CA 1
ATOM 707 C C . ARG A 1 90 ? -15.606 -3.155 13.552 1.00 94.69 90 ARG A C 1
ATOM 709 O O . ARG A 1 90 ? -15.605 -4.325 13.924 1.00 94.69 90 ARG A O 1
ATOM 716 N N . TYR A 1 91 ? -14.544 -2.562 13.007 1.00 94.38 91 TYR A N 1
ATOM 717 C CA . TYR A 1 91 ? -13.265 -3.225 12.750 1.00 94.38 91 TYR A CA 1
ATOM 718 C C . TYR A 1 91 ? -12.170 -2.849 13.757 1.00 94.38 91 TYR A C 1
ATOM 720 O O . TYR A 1 91 ? -11.034 -3.267 13.571 1.00 94.38 91 TYR A O 1
ATOM 728 N N . ALA A 1 92 ? -12.483 -2.131 14.844 1.00 91.50 92 ALA A N 1
ATOM 729 C CA . ALA A 1 92 ? -11.482 -1.703 15.832 1.00 91.50 92 ALA A CA 1
ATOM 730 C C . ALA A 1 92 ? -10.670 -2.875 16.425 1.00 91.50 92 ALA A C 1
ATOM 732 O O . ALA A 1 92 ? -9.484 -2.738 16.700 1.00 91.50 92 ALA A O 1
ATOM 733 N N . GLU A 1 93 ? -11.306 -4.043 16.553 1.00 92.56 93 GLU A N 1
ATOM 734 C CA . GLU A 1 93 ? -10.701 -5.289 17.048 1.00 92.56 93 GLU A CA 1
ATOM 735 C C . GLU A 1 93 ? -10.262 -6.237 15.913 1.00 92.56 93 GLU A C 1
ATOM 737 O O . GLU A 1 93 ? -10.055 -7.432 16.138 1.00 92.56 93 GLU A O 1
ATOM 742 N N . THR A 1 94 ? -10.220 -5.751 14.668 1.00 94.19 94 THR A N 1
ATOM 743 C CA . THR A 1 94 ? -9.747 -6.511 13.504 1.00 94.19 94 THR A CA 1
ATOM 744 C C . THR A 1 94 ? -8.274 -6.226 13.289 1.00 94.19 94 THR A C 1
ATOM 746 O O . THR A 1 94 ? -7.871 -5.089 13.065 1.00 94.19 94 THR A O 1
ATOM 749 N N . TYR A 1 95 ? -7.465 -7.277 13.300 1.00 93.75 95 TYR A N 1
ATOM 750 C CA . TYR A 1 95 ? -6.063 -7.176 12.946 1.00 93.75 95 TYR A CA 1
ATOM 751 C C . TYR A 1 95 ? -5.905 -7.102 11.423 1.00 93.75 95 TYR A C 1
ATOM 753 O O . TYR A 1 95 ? -6.361 -8.001 10.714 1.00 93.75 95 TYR A O 1
ATOM 761 N N . VAL A 1 96 ? -5.268 -6.047 10.911 1.00 95.00 96 VAL A N 1
ATOM 762 C CA . VAL A 1 96 ? -5.043 -5.859 9.470 1.00 95.00 96 VAL A CA 1
ATOM 763 C C . VAL A 1 96 ? -3.550 -5.953 9.178 1.00 95.00 96 VAL A C 1
ATOM 765 O O . VAL A 1 96 ? -2.753 -5.227 9.770 1.00 95.00 96 VAL A O 1
ATOM 768 N N . ALA A 1 97 ? -3.173 -6.841 8.261 1.00 94.25 97 ALA A N 1
ATOM 769 C CA . ALA A 1 97 ? -1.781 -7.141 7.940 1.00 94.25 97 ALA A CA 1
ATOM 770 C C . ALA A 1 97 ? -1.524 -7.172 6.429 1.00 94.25 97 ALA A C 1
ATOM 772 O O . ALA A 1 97 ? -2.449 -7.286 5.620 1.00 94.25 97 ALA A O 1
ATOM 773 N N . VAL A 1 98 ? -0.243 -7.115 6.068 1.00 93.62 98 VAL A N 1
ATOM 774 C CA . VAL A 1 98 ? 0.243 -7.367 4.706 1.00 93.62 98 VAL A CA 1
ATOM 775 C C . VAL A 1 98 ? 1.136 -8.599 4.719 1.00 93.62 98 VAL A C 1
ATOM 777 O O . VAL A 1 98 ? 2.046 -8.689 5.544 1.00 93.62 98 VAL A O 1
ATOM 780 N N . SER A 1 99 ? 0.901 -9.506 3.773 1.00 90.81 99 SER A N 1
ATOM 781 C CA . SER A 1 99 ? 1.794 -10.621 3.465 1.00 90.81 99 SER A CA 1
ATOM 782 C C . SER A 1 99 ? 1.917 -10.725 1.951 1.00 90.81 99 SER A C 1
ATOM 784 O O . SER A 1 99 ? 0.947 -11.044 1.266 1.00 90.81 99 SER A O 1
ATOM 786 N N . SER A 1 100 ? 3.090 -10.388 1.422 1.00 88.75 100 SER A N 1
ATOM 787 C CA . SER A 1 100 ? 3.320 -10.321 -0.016 1.00 88.75 100 SER A CA 1
ATOM 788 C C . SER A 1 100 ? 4.713 -10.791 -0.396 1.00 88.75 100 SER A C 1
ATOM 790 O O . SER A 1 100 ? 5.685 -10.639 0.348 1.00 88.75 100 SER A O 1
ATOM 792 N N . THR A 1 101 ? 4.803 -11.338 -1.602 1.00 84.88 101 THR A N 1
ATOM 793 C CA . THR A 1 101 ? 6.074 -11.548 -2.287 1.00 84.88 101 THR A CA 1
ATOM 794 C C . THR A 1 101 ? 6.178 -10.574 -3.449 1.00 84.88 101 THR A C 1
ATOM 796 O O . THR A 1 101 ? 5.240 -10.425 -4.234 1.00 84.88 101 THR A O 1
ATOM 799 N N . CYS A 1 102 ? 7.305 -9.878 -3.531 1.00 78.50 102 CYS A N 1
ATOM 800 C CA . CYS A 1 102 ? 7.533 -8.825 -4.506 1.00 78.50 102 CYS A CA 1
ATOM 801 C C . CYS A 1 102 ? 9.001 -8.837 -4.931 1.00 78.50 102 CYS A C 1
ATOM 803 O O . CYS A 1 102 ? 9.883 -8.964 -4.084 1.00 78.50 102 CYS A O 1
ATOM 805 N N . ASP A 1 103 ? 9.268 -8.664 -6.224 1.00 79.00 103 ASP A N 1
ATOM 806 C CA . ASP A 1 103 ? 10.634 -8.543 -6.749 1.00 79.00 103 ASP A CA 1
ATOM 807 C C . ASP A 1 103 ? 11.346 -7.281 -6.227 1.00 79.00 103 ASP A C 1
ATOM 809 O O . ASP A 1 103 ? 12.568 -7.244 -6.145 1.00 79.00 103 ASP A O 1
ATOM 813 N N . GLU A 1 104 ? 10.597 -6.262 -5.800 1.00 88.44 104 GLU A N 1
ATOM 814 C CA . GLU A 1 104 ? 11.151 -4.993 -5.318 1.00 88.44 104 GLU A CA 1
ATOM 815 C C . GLU A 1 104 ? 10.518 -4.569 -3.976 1.00 88.44 104 GLU A C 1
ATOM 817 O O . GLU A 1 104 ? 9.749 -3.601 -3.912 1.00 88.44 104 GLU A O 1
ATOM 822 N N . PRO A 1 105 ? 10.840 -5.252 -2.854 1.00 88.75 105 PRO A N 1
ATOM 823 C CA . PRO A 1 105 ? 10.226 -4.987 -1.547 1.00 88.75 105 PRO A CA 1
ATOM 824 C C . PRO A 1 105 ? 10.374 -3.537 -1.071 1.00 88.75 105 PRO A C 1
ATOM 826 O O . PRO A 1 105 ? 9.483 -2.996 -0.415 1.00 88.75 105 PRO A O 1
ATOM 829 N N . HIS A 1 106 ? 11.484 -2.878 -1.418 1.00 93.00 106 HIS A N 1
ATOM 830 C CA . HIS A 1 106 ? 11.704 -1.474 -1.071 1.00 93.00 106 HIS A CA 1
ATOM 831 C C . HIS A 1 106 ? 10.758 -0.530 -1.828 1.00 93.00 106 HIS A C 1
ATOM 833 O O . HIS A 1 106 ? 10.285 0.449 -1.252 1.00 93.00 106 HIS A O 1
ATOM 839 N N . TRP A 1 107 ? 10.434 -0.831 -3.091 1.00 95.44 107 TRP A N 1
ATOM 840 C CA . TRP A 1 107 ? 9.485 -0.035 -3.875 1.00 95.44 107 TRP A CA 1
ATOM 841 C C . TRP A 1 107 ? 8.076 -0.173 -3.303 1.00 95.44 107 TRP A C 1
ATOM 843 O O . TRP A 1 107 ? 7.397 0.828 -3.083 1.00 95.44 107 TRP A O 1
ATOM 853 N N . ALA A 1 108 ? 7.676 -1.400 -2.966 1.00 94.44 108 ALA A N 1
ATOM 854 C CA . ALA A 1 108 ? 6.412 -1.667 -2.292 1.00 94.44 108 ALA A CA 1
ATOM 855 C C . ALA A 1 108 ? 6.307 -0.932 -0.940 1.00 94.44 108 ALA A C 1
ATOM 857 O O . ALA A 1 108 ? 5.284 -0.308 -0.649 1.00 94.44 108 ALA A O 1
ATOM 858 N N . ALA A 1 109 ? 7.375 -0.937 -0.133 1.00 93.88 109 ALA A N 1
ATOM 859 C CA . ALA A 1 109 ? 7.424 -0.202 1.132 1.00 93.88 109 ALA A CA 1
ATOM 860 C C . ALA A 1 109 ? 7.259 1.316 0.936 1.00 93.88 109 ALA A C 1
ATOM 862 O O . ALA A 1 109 ? 6.543 1.970 1.695 1.00 93.88 109 ALA A O 1
ATOM 863 N N . GLU A 1 110 ? 7.871 1.883 -0.104 1.00 95.75 110 GLU A N 1
ATOM 864 C CA . GLU A 1 110 ? 7.711 3.298 -0.433 1.00 95.75 110 GLU A CA 1
ATOM 865 C C . GLU A 1 110 ? 6.279 3.636 -0.875 1.00 95.75 110 GLU A C 1
ATOM 867 O O . GLU A 1 110 ? 5.740 4.666 -0.466 1.00 95.75 110 GLU A O 1
ATOM 872 N N . LEU A 1 111 ? 5.633 2.774 -1.667 1.00 95.81 111 LEU A N 1
ATOM 873 C CA . LEU A 1 111 ? 4.229 2.952 -2.049 1.00 95.81 111 LEU A CA 1
ATOM 874 C C . LEU A 1 111 ? 3.302 2.917 -0.831 1.00 95.81 111 LEU A C 1
ATOM 876 O O . LEU A 1 111 ? 2.418 3.767 -0.724 1.00 95.81 111 LEU A O 1
ATOM 880 N N . LEU A 1 112 ? 3.530 1.998 0.116 1.00 95.31 112 LEU A N 1
ATOM 881 C CA . LEU A 1 112 ? 2.797 1.952 1.388 1.00 95.31 112 LEU A CA 1
ATOM 882 C C . LEU A 1 112 ? 2.930 3.264 2.175 1.00 95.31 112 LEU A C 1
ATOM 884 O O . LEU A 1 112 ? 1.966 3.708 2.798 1.00 95.31 112 LEU A O 1
ATOM 888 N N . GLU A 1 113 ? 4.095 3.908 2.133 1.00 94.62 113 GLU A N 1
ATOM 889 C CA . GLU A 1 113 ? 4.311 5.196 2.793 1.00 94.62 113 GLU A CA 1
ATOM 890 C C . GLU A 1 113 ? 3.656 6.364 2.033 1.00 94.62 113 GLU A C 1
ATOM 892 O O . GLU A 1 113 ? 3.125 7.303 2.637 1.00 94.62 113 GLU A O 1
ATOM 897 N N . LYS A 1 114 ? 3.683 6.331 0.698 1.00 94.75 114 LYS A N 1
ATOM 898 C CA . LYS A 1 114 ? 3.262 7.460 -0.143 1.00 94.75 114 LYS A CA 1
ATOM 899 C C . LYS A 1 114 ? 1.778 7.484 -0.461 1.00 94.75 114 LYS A C 1
ATOM 901 O O . LYS A 1 114 ? 1.212 8.578 -0.511 1.00 94.75 114 LYS A O 1
ATOM 906 N N . PHE A 1 115 ? 1.133 6.334 -0.638 1.00 95.06 115 PHE A N 1
ATOM 907 C CA . PHE A 1 115 ? -0.323 6.297 -0.663 1.00 95.06 115 PHE A CA 1
ATOM 908 C C . PHE A 1 115 ? -0.840 6.773 0.691 1.00 95.06 115 PHE A C 1
ATOM 910 O O . PHE A 1 115 ? -0.354 6.340 1.732 1.00 95.06 115 PHE A O 1
ATOM 917 N N . LYS A 1 116 ? -1.800 7.699 0.689 1.00 94.12 116 LYS A N 1
ATOM 918 C CA . LYS A 1 116 ? -2.394 8.242 1.917 1.00 94.12 116 LYS A CA 1
ATOM 919 C C . LYS A 1 116 ? -3.822 7.749 2.087 1.00 94.12 116 LYS A C 1
ATOM 921 O O . LYS A 1 116 ? -4.474 7.494 1.090 1.00 94.12 116 LYS A O 1
ATOM 926 N N . LEU A 1 117 ? -4.323 7.631 3.307 1.00 93.88 117 LEU A N 1
ATOM 927 C CA . LEU A 1 117 ? -5.721 7.340 3.623 1.00 93.88 117 LEU A CA 1
ATOM 928 C C . LEU A 1 117 ? -6.293 8.484 4.457 1.00 93.88 117 LEU A C 1
ATOM 930 O O . LEU A 1 117 ? -5.576 9.097 5.248 1.00 93.88 117 LEU A O 1
ATOM 934 N N . GLU A 1 118 ? -7.581 8.764 4.282 1.00 92.56 118 GLU A N 1
ATOM 935 C CA . GLU A 1 118 ? -8.290 9.733 5.116 1.00 92.56 118 GLU A CA 1
ATOM 936 C C . GLU A 1 118 ? -8.619 9.094 6.471 1.00 92.56 118 GLU A C 1
ATOM 938 O O . GLU A 1 118 ? -9.282 8.057 6.536 1.00 92.56 118 GLU A O 1
ATOM 943 N N . LYS A 1 119 ? -8.149 9.716 7.550 1.00 91.88 119 LYS A N 1
ATOM 944 C CA . LYS A 1 119 ? -8.450 9.363 8.934 1.00 91.88 119 LYS A CA 1
ATOM 945 C C . LYS A 1 119 ? -9.386 10.408 9.533 1.00 91.88 119 LYS A C 1
ATOM 947 O O . LYS A 1 119 ? -9.132 11.613 9.449 1.00 91.88 119 LYS A O 1
ATOM 952 N N . ILE A 1 120 ? -10.466 9.942 10.149 1.00 88.19 120 ILE A N 1
ATOM 953 C CA . ILE A 1 120 ? -11.440 10.789 10.831 1.00 88.19 120 ILE A CA 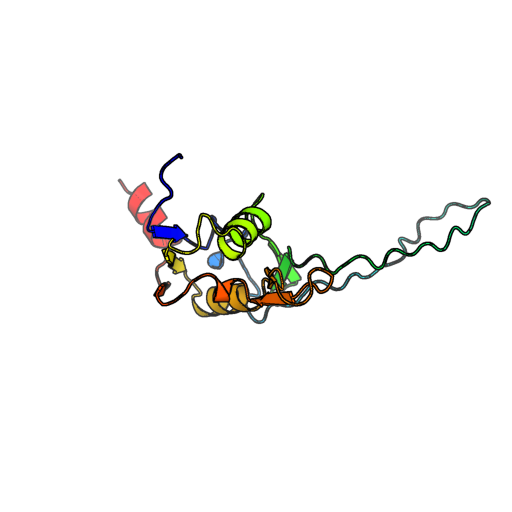1
ATOM 954 C C . ILE A 1 120 ? -10.853 11.223 12.172 1.00 88.19 120 ILE A C 1
ATOM 956 O O . ILE A 1 120 ? -10.503 10.403 13.022 1.00 88.19 120 ILE A O 1
ATOM 960 N N . ASN A 1 121 ? -10.778 12.536 12.381 1.00 8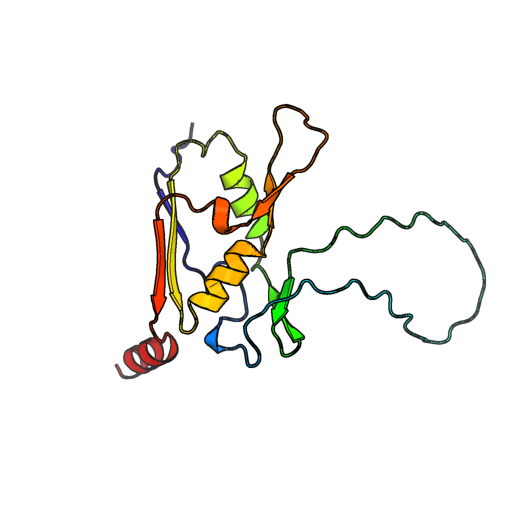1.56 121 ASN A N 1
ATOM 961 C CA . ASN A 1 121 ? -10.396 13.094 13.665 1.00 81.56 121 ASN A CA 1
ATOM 962 C C . ASN A 1 121 ? -11.633 13.241 14.564 1.00 81.56 121 ASN A C 1
ATOM 964 O O . ASN A 1 121 ? -12.474 14.115 14.350 1.00 81.56 121 ASN A O 1
ATOM 968 N N . HIS A 1 122 ? -11.732 12.411 15.604 1.00 74.50 122 HIS A N 1
ATOM 969 C CA . HIS A 1 122 ? -12.856 12.457 16.547 1.00 74.50 122 HIS A CA 1
ATOM 970 C C . HIS A 1 122 ? -12.920 13.752 17.374 1.00 74.50 122 HIS A C 1
ATOM 972 O O . HIS A 1 122 ? -13.998 14.113 17.840 1.00 74.50 122 HIS A O 1
ATOM 978 N N . ASN A 1 123 ? -11.808 14.481 17.512 1.00 76.56 123 ASN A N 1
ATOM 979 C CA . ASN A 1 123 ? -11.755 15.739 18.261 1.00 76.56 123 ASN A CA 1
ATOM 980 C C . ASN A 1 123 ? -12.166 16.950 17.408 1.00 76.56 123 ASN A C 1
ATOM 982 O O . ASN A 1 123 ? -12.488 18.002 17.954 1.00 76.56 123 ASN A O 1
ATOM 986 N N . ASN A 1 124 ? -12.145 16.830 16.076 1.00 75.06 124 ASN A N 1
ATOM 987 C CA . ASN A 1 124 ? -12.592 17.877 15.161 1.00 75.06 124 ASN A CA 1
ATOM 988 C C . ASN A 1 124 ? -13.044 17.269 13.826 1.00 75.06 124 ASN A C 1
ATOM 990 O O . ASN A 1 124 ? -12.251 17.138 12.893 1.00 75.06 124 ASN A O 1
ATOM 994 N N . GLN A 1 125 ? -14.335 16.945 13.732 1.00 64.19 125 GLN A N 1
ATOM 995 C CA . GLN A 1 125 ? -14.939 16.287 12.566 1.00 64.19 125 GLN A CA 1
ATOM 996 C C . GLN A 1 125 ? -14.785 17.070 11.248 1.00 64.19 125 GLN A C 1
ATOM 998 O O . GLN A 1 125 ? -14.927 16.487 10.178 1.00 64.19 125 GLN A O 1
ATOM 1003 N N . ASN A 1 126 ? -14.450 18.365 11.302 1.00 69.56 126 ASN A N 1
ATOM 1004 C CA . ASN A 1 126 ? -14.244 19.198 10.113 1.00 69.56 126 ASN A CA 1
ATOM 1005 C C . ASN A 1 126 ? -12.808 19.148 9.565 1.00 69.56 126 ASN A C 1
ATOM 1007 O O . ASN A 1 126 ? -12.535 19.751 8.528 1.00 69.56 126 ASN A O 1
ATOM 1011 N N . LYS A 1 127 ? -11.873 18.469 10.245 1.00 75.44 127 LYS A N 1
ATOM 1012 C CA . LYS A 1 127 ? -10.474 18.381 9.816 1.00 75.44 127 LYS A CA 1
ATOM 1013 C C . LYS A 1 127 ? -10.143 16.967 9.347 1.00 75.44 127 LYS A C 1
ATOM 1015 O O . LYS A 1 127 ? -10.054 16.043 10.152 1.00 75.44 127 LYS A O 1
ATOM 1020 N N . LYS A 1 128 ? -9.903 16.833 8.044 1.00 77.75 128 LYS A N 1
ATOM 1021 C CA . LYS A 1 128 ? -9.367 15.611 7.440 1.00 77.75 128 LYS A CA 1
ATOM 1022 C C . LYS A 1 128 ? -7.896 15.457 7.807 1.00 77.75 128 LYS A C 1
ATOM 1024 O O . LYS A 1 128 ? -7.113 16.395 7.642 1.00 77.75 128 LYS A O 1
ATOM 1029 N N . GLU A 1 129 ? -7.522 14.286 8.301 1.00 89.88 129 GLU A N 1
ATOM 1030 C CA . GLU A 1 129 ? -6.128 13.907 8.510 1.00 89.88 129 GLU A CA 1
ATOM 1031 C C . GLU A 1 129 ? -5.738 12.870 7.455 1.00 89.88 129 GLU A C 1
ATOM 1033 O O . GLU A 1 129 ? -6.445 11.886 7.260 1.00 89.88 129 GLU A O 1
ATOM 1038 N N . TRP A 1 130 ? -4.621 13.085 6.761 1.00 91.44 130 TRP A N 1
ATOM 1039 C CA . TRP A 1 130 ? -4.106 12.146 5.765 1.00 91.44 130 TRP A CA 1
ATOM 1040 C C . TRP A 1 130 ? -2.933 11.365 6.355 1.00 91.44 130 TRP A C 1
ATOM 1042 O O . TRP A 1 130 ? -1.890 11.946 6.654 1.00 91.44 130 TRP A O 1
ATOM 1052 N N . VAL A 1 131 ? -3.089 10.051 6.501 1.00 93.62 131 VAL A N 1
ATOM 1053 C CA . VAL A 1 131 ? -2.068 9.158 7.078 1.00 93.62 131 VAL A CA 1
ATOM 1054 C C . VAL A 1 131 ? -1.489 8.225 6.012 1.00 93.62 131 VAL A C 1
ATOM 1056 O O . VAL A 1 131 ? -2.190 7.930 5.047 1.00 93.62 131 VAL A O 1
ATOM 1059 N N . PRO A 1 132 ? -0.230 7.761 6.120 1.00 95.00 132 PRO A N 1
ATOM 1060 C CA . PRO A 1 132 ? 0.303 6.728 5.228 1.00 95.00 132 PRO A CA 1
ATOM 1061 C C . PRO A 1 132 ? -0.602 5.492 5.192 1.00 95.00 132 PRO A C 1
ATOM 1063 O O . PRO A 1 132 ? -1.052 5.029 6.234 1.00 95.00 132 PRO A O 1
ATOM 1066 N N . MET A 1 133 ? -0.833 4.905 4.021 1.00 94.44 133 MET A N 1
ATOM 1067 C CA . MET A 1 133 ? -1.599 3.662 3.879 1.00 94.44 133 MET A CA 1
ATOM 1068 C C . MET A 1 133 ? -0.968 2.538 4.701 1.00 94.44 133 MET A C 1
ATOM 1070 O O . MET A 1 133 ? -1.661 1.768 5.360 1.00 94.44 133 MET A O 1
ATOM 1074 N N . GLY A 1 134 ? 0.362 2.519 4.745 1.00 93.31 134 GLY A N 1
ATOM 1075 C CA . GLY A 1 134 ? 1.149 1.631 5.577 1.00 93.31 134 GLY A CA 1
ATOM 1076 C C . GLY A 1 134 ? 0.810 1.707 7.066 1.00 93.31 134 GLY A C 1
ATOM 1077 O O . GLY A 1 134 ? 1.050 0.729 7.759 1.00 93.31 134 GLY A O 1
ATOM 1078 N N . SER A 1 135 ? 0.258 2.808 7.589 1.00 93.00 135 SER A N 1
ATOM 1079 C CA . SER A 1 135 ? -0.076 2.905 9.017 1.00 93.00 135 SER A CA 1
ATOM 1080 C C . SER A 1 135 ? -1.302 2.079 9.416 1.00 93.00 135 SER A C 1
ATOM 1082 O O . SER A 1 135 ? -1.529 1.898 10.606 1.00 93.00 135 SER A O 1
ATOM 1084 N N . LEU A 1 136 ? -2.109 1.622 8.450 1.00 93.44 136 LEU A N 1
ATOM 1085 C CA . LEU A 1 136 ? -3.234 0.717 8.705 1.00 93.44 136 LEU A CA 1
ATOM 1086 C C . LEU A 1 136 ? -2.750 -0.688 9.076 1.00 93.44 136 LEU A C 1
ATOM 1088 O O . LEU A 1 136 ? -3.342 -1.346 9.926 1.00 93.44 136 LEU A O 1
ATOM 1092 N N . PHE A 1 137 ? -1.688 -1.148 8.420 1.00 89.88 137 PHE A N 1
ATOM 1093 C CA . PHE A 1 137 ? -1.111 -2.460 8.674 1.00 89.88 137 PHE A CA 1
ATOM 1094 C C . PHE A 1 137 ? -0.234 -2.330 9.919 1.00 89.88 137 PHE A C 1
ATOM 1096 O O . PHE A 1 137 ? 0.769 -1.618 9.880 1.00 89.88 137 PHE A O 1
ATOM 1103 N N . THR A 1 138 ? -0.663 -2.913 11.036 1.00 73.75 138 THR A N 1
ATOM 1104 C CA . THR A 1 138 ? -0.026 -2.725 12.347 1.00 73.75 138 THR A CA 1
ATOM 1105 C C . THR A 1 138 ? 1.263 -3.553 12.455 1.00 73.75 138 THR A C 1
ATOM 1107 O O . THR A 1 138 ? 2.215 -3.311 11.713 1.00 73.75 138 THR A O 1
ATOM 1110 N N . ASP A 1 139 ? 1.325 -4.521 13.370 1.00 65.81 139 ASP A N 1
ATOM 1111 C CA . ASP A 1 139 ? 2.579 -5.159 13.792 1.00 65.81 139 ASP A CA 1
ATOM 1112 C C . ASP A 1 139 ? 3.170 -6.127 12.749 1.00 65.81 139 ASP A C 1
ATOM 1114 O O . ASP A 1 139 ? 4.343 -6.483 12.847 1.00 65.81 139 ASP A O 1
ATOM 1118 N N . LEU A 1 140 ? 2.394 -6.539 11.738 1.00 65.94 140 LEU A N 1
ATOM 1119 C CA . LEU A 1 140 ? 2.810 -7.518 10.7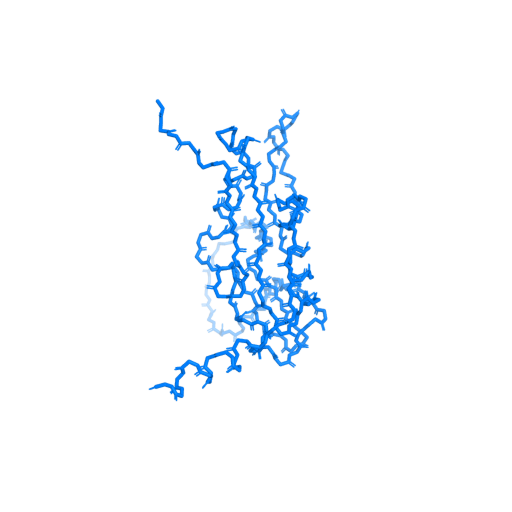31 1.00 65.94 140 LEU A CA 1
ATOM 1120 C C . LEU A 1 140 ? 2.751 -6.927 9.318 1.00 65.94 140 LEU A C 1
ATOM 1122 O O . LEU A 1 140 ? 1.691 -6.801 8.695 1.00 65.94 140 LEU A O 1
ATOM 1126 N N . LYS A 1 141 ? 3.939 -6.593 8.811 1.00 77.38 141 LYS A N 1
ATOM 1127 C CA . LYS A 1 141 ? 4.207 -6.262 7.408 1.00 77.38 141 LYS A CA 1
ATOM 1128 C C . LYS A 1 141 ? 5.298 -7.182 6.904 1.00 77.38 141 LYS A C 1
ATOM 1130 O O . LYS A 1 141 ? 6.484 -6.931 7.111 1.00 77.38 141 LYS A O 1
ATOM 1135 N N . GLU A 1 142 ? 4.882 -8.239 6.238 1.00 78.25 142 GLU A N 1
ATOM 1136 C CA . GLU A 1 142 ? 5.786 -9.224 5.676 1.00 78.25 142 GLU A CA 1
ATOM 1137 C C . GLU A 1 142 ? 5.822 -9.057 4.158 1.00 78.25 142 GLU A C 1
ATOM 1139 O O . GLU A 1 142 ? 4.933 -9.510 3.442 1.00 78.25 142 GLU A O 1
ATOM 1144 N N . VAL A 1 143 ? 6.839 -8.346 3.666 1.00 72.44 143 VAL A N 1
ATOM 1145 C CA . VAL A 1 143 ? 7.093 -8.188 2.228 1.00 72.44 143 VAL A CA 1
ATOM 1146 C C . VAL A 1 143 ? 8.439 -8.822 1.919 1.00 72.44 143 VAL A C 1
ATOM 1148 O O . VAL A 1 143 ? 9.485 -8.294 2.296 1.00 72.44 143 VAL A O 1
ATOM 1151 N N . TYR A 1 144 ? 8.408 -9.973 1.256 1.00 74.50 144 TYR A N 1
ATOM 1152 C CA . TYR A 1 144 ? 9.600 -10.761 0.954 1.00 74.50 144 TYR A CA 1
ATOM 1153 C C . TYR A 1 144 ? 9.970 -10.674 -0.518 1.00 74.50 144 TYR A C 1
ATOM 1155 O O . TYR A 1 144 ? 9.104 -10.571 -1.385 1.00 74.50 144 TYR A O 1
ATOM 1163 N N . TYR A 1 145 ? 11.264 -10.794 -0.806 1.00 69.94 145 TYR A N 1
ATOM 1164 C CA . TYR A 1 145 ? 11.715 -11.007 -2.173 1.00 69.94 145 TYR A CA 1
ATOM 1165 C C . TYR A 1 145 ? 11.340 -12.418 -2.637 1.00 69.94 145 TYR A C 1
ATOM 1167 O O . TYR A 1 145 ? 11.842 -13.402 -2.091 1.00 69.94 145 TYR A O 1
ATOM 1175 N N . ALA A 1 146 ? 10.480 -12.523 -3.648 1.00 65.38 146 ALA A N 1
ATOM 1176 C CA . ALA A 1 146 ? 10.335 -13.737 -4.446 1.00 65.38 146 ALA A CA 1
ATOM 1177 C C . ALA A 1 146 ? 9.805 -13.388 -5.838 1.00 65.38 146 ALA A C 1
ATOM 1179 O O . ALA A 1 146 ? 8.900 -12.563 -5.970 1.00 65.38 146 ALA A O 1
ATOM 1180 N N . SER A 1 147 ? 10.333 -14.058 -6.864 1.00 64.19 147 SER A N 1
ATOM 1181 C CA . SER A 1 147 ? 9.926 -13.791 -8.239 1.00 64.19 147 SER A CA 1
ATOM 1182 C C . SER A 1 147 ? 8.621 -14.486 -8.597 1.00 64.19 147 SER A C 1
ATOM 1184 O O . SER A 1 147 ? 8.564 -15.707 -8.788 1.00 64.19 147 SER A O 1
ATOM 1186 N N . LYS A 1 148 ? 7.566 -13.679 -8.757 1.00 63.97 148 LYS A N 1
ATOM 1187 C CA . LYS A 1 148 ? 6.273 -14.115 -9.302 1.00 63.97 148 LYS A CA 1
ATOM 1188 C C . LYS A 1 148 ? 6.431 -14.666 -10.720 1.00 63.97 148 LYS A C 1
ATOM 1190 O O . LYS A 1 148 ? 5.789 -15.655 -11.067 1.00 63.97 148 LYS A O 1
ATOM 1195 N N . ALA A 1 149 ? 7.342 -14.103 -11.519 1.00 60.97 149 ALA A N 1
ATOM 1196 C CA . ALA A 1 149 ? 7.650 -14.596 -12.861 1.00 60.97 149 ALA A CA 1
ATOM 1197 C C . ALA A 1 149 ? 8.269 -16.006 -12.842 1.00 60.97 149 ALA A C 1
ATOM 1199 O O . ALA A 1 149 ? 7.919 -16.850 -13.673 1.00 60.97 149 ALA A O 1
ATOM 1200 N N . ASP A 1 150 ? 9.155 -16.296 -11.887 1.00 62.47 150 ASP A N 1
ATOM 1201 C CA . ASP A 1 150 ? 9.736 -17.634 -11.729 1.00 62.47 150 ASP A CA 1
ATOM 1202 C C . ASP A 1 150 ? 8.731 -18.641 -11.169 1.00 62.47 150 ASP A C 1
ATOM 1204 O O . ASP A 1 150 ? 8.667 -19.776 -11.653 1.00 62.47 150 ASP A O 1
ATOM 1208 N N . GLN A 1 151 ? 7.885 -18.228 -10.221 1.00 62.03 151 GLN A N 1
ATOM 1209 C CA . GLN A 1 151 ? 6.782 -19.059 -9.734 1.00 62.03 151 GLN A CA 1
ATOM 1210 C C . GLN A 1 151 ? 5.781 -19.382 -10.851 1.00 62.03 151 GLN A C 1
ATOM 1212 O O . GLN A 1 151 ? 5.457 -20.551 -11.063 1.00 62.03 151 GLN A O 1
ATOM 1217 N N . HIS A 1 152 ? 5.352 -18.385 -11.628 1.00 60.72 152 HIS A N 1
A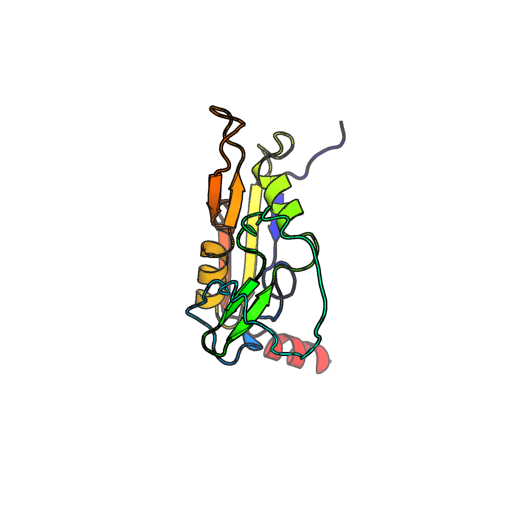TOM 1218 C CA . HIS A 1 152 ? 4.440 -18.570 -12.756 1.00 60.72 152 HIS A CA 1
ATOM 1219 C C . HIS A 1 152 ? 5.048 -19.483 -13.835 1.00 60.72 152 HIS A C 1
ATOM 1221 O O . HIS A 1 152 ? 4.401 -20.431 -14.280 1.00 60.72 152 HIS A O 1
ATOM 1227 N N . ARG A 1 153 ? 6.333 -19.291 -14.189 1.00 60.09 153 ARG A N 1
ATOM 1228 C CA . ARG A 1 153 ? 7.068 -20.205 -15.087 1.00 60.09 153 ARG A CA 1
ATOM 1229 C C . ARG A 1 153 ? 7.154 -21.630 -14.545 1.00 60.09 153 ARG A C 1
ATOM 1231 O O . ARG A 1 153 ? 7.161 -22.569 -15.332 1.00 60.09 153 ARG A O 1
ATOM 1238 N N . THR A 1 154 ? 7.250 -21.803 -13.231 1.00 62.50 154 THR A N 1
ATOM 1239 C CA . THR A 1 154 ? 7.316 -23.124 -12.590 1.00 62.50 154 THR A CA 1
ATOM 1240 C C . THR A 1 154 ? 5.960 -23.829 -12.610 1.00 62.50 154 THR A C 1
ATOM 1242 O O . THR A 1 154 ? 5.901 -25.027 -12.873 1.00 62.50 154 THR A O 1
ATOM 1245 N N . ILE A 1 155 ? 4.866 -23.096 -12.385 1.00 65.69 155 ILE A N 1
ATOM 1246 C CA . ILE A 1 155 ? 3.498 -23.634 -12.413 1.00 65.69 155 ILE A CA 1
ATOM 1247 C C . ILE A 1 155 ? 3.101 -24.062 -13.831 1.00 65.69 155 ILE A C 1
ATOM 1249 O O . ILE A 1 155 ? 2.548 -25.143 -13.998 1.00 65.69 155 ILE A O 1
ATOM 1253 N N . LEU A 1 156 ? 3.435 -23.262 -14.849 1.00 63.81 156 LEU A N 1
ATOM 1254 C CA . LEU A 1 156 ? 3.117 -23.551 -16.255 1.00 63.81 156 LEU A CA 1
ATOM 1255 C C . LEU A 1 156 ? 3.968 -24.663 -16.894 1.00 63.81 156 LEU A C 1
ATOM 1257 O O . LEU A 1 156 ? 3.706 -25.056 -18.026 1.00 63.81 156 LEU A O 1
ATOM 1261 N N . LYS A 1 157 ? 5.009 -25.145 -16.207 1.00 58.28 157 LYS A N 1
ATOM 1262 C CA . LYS A 1 157 ? 5.828 -26.291 -16.639 1.00 58.28 157 LYS A CA 1
ATOM 1263 C C . LYS A 1 157 ? 5.272 -27.646 -16.171 1.00 58.28 157 LYS A C 1
ATOM 1265 O O . LYS A 1 157 ? 5.941 -28.659 -16.376 1.00 58.28 157 LYS A O 1
ATOM 1270 N N . LYS A 1 158 ? 4.109 -27.663 -15.515 1.00 45.22 158 LYS A N 1
ATOM 1271 C CA . LYS A 1 158 ? 3.342 -28.878 -15.201 1.00 45.22 158 LYS A CA 1
ATOM 1272 C C . LYS A 1 158 ? 2.345 -29.184 -16.309 1.00 45.22 158 LYS A C 1
ATOM 1274 O O . LYS A 1 158 ? 2.080 -30.388 -16.497 1.00 45.22 158 LYS A O 1
#